Protein AF-A0A2G2WBK6-F1 (afdb_monomer_lite)

InterPro domains:
  IPR000823 Plant peroxidase [PR00461] (23-43)
  IPR000823 Plant peroxidase [PR00461] (63-76)
  IPR000823 Plant peroxidase [PR00461] (82-92)
  IPR000823 Plant peroxidase [PR00461] (145-157)
  IPR000823 Plant peroxidase [PTHR31388] (34-154)
  IPR002016 Haem peroxidase [PF00141] (34-153)
  IPR002016 Haem peroxidase [PS50873] (34-156)
  IPR010255 Haem peroxidase superfamily [SSF48113] (34-155)

Foldseek 3Di:
DVCVVVVPDDDDDDDDDDDDDDPDPPVPPQDDAQVPLQCQQLDDCPPVADHLCPAPQNPVPDDDSVVLVVVVVVCCVVPNPDAASSQSVQVVVVVVDPPDPDDDDGDHHHDPHGHSSNSNQQDDDPPDDPVSVQVSCVVVVHHPVNVVVVVVVVDPDPPPPPDD

Secondary structure (DSSP, 8-state):
--STT-TT--------------------TT-----SSS-GGG--GGGS---GGGSTTTTTT---HHHHHHHHHHHHHHSTTTS-HHHHHHHHHHHT-TT--SPPP------S---HHHHHHHSPPTT--HHHHHHHHHHTT--HHHHHHHHGGGTT--------

pLDDT: mean 70.57, std 20.25, range [24.47, 93.12]

Organism: Capsicum baccatum (NCBI:txid33114)

Structure (mmCIF, N/CA/C/O backbone):
data_AF-A0A2G2WBK6-F1
#
_entry.id   AF-A0A2G2WBK6-F1
#
loop_
_atom_site.group_PDB
_atom_site.id
_atom_site.type_symbol
_atom_site.label_atom_id
_atom_site.label_alt_id
_atom_site.label_comp_id
_atom_site.label_asym_id
_atom_site.label_entity_id
_atom_site.label_seq_id
_atom_site.pdbx_PDB_ins_code
_atom_site.Cartn_x
_atom_site.Cartn_y
_atom_site.Cartn_z
_atom_site.occupancy
_atom_site.B_iso_or_equiv
_atom_site.auth_seq_id
_atom_site.auth_comp_id
_atom_site.auth_asym_id
_atom_site.auth_atom_id
_atom_site.pdbx_PDB_model_num
ATOM 1 N N . MET A 1 1 ? -1.711 6.572 18.829 1.00 38.78 1 MET A N 1
ATOM 2 C CA . MET A 1 1 ? -3.133 6.296 18.529 1.00 38.78 1 MET A CA 1
ATOM 3 C C . MET A 1 1 ? -3.371 5.060 17.661 1.00 38.78 1 MET A C 1
ATOM 5 O O . MET A 1 1 ? -4.365 4.392 17.912 1.00 38.78 1 MET A O 1
ATOM 9 N N . PHE A 1 2 ? -2.493 4.686 16.712 1.00 42.41 2 PHE A N 1
ATOM 10 C CA . PHE A 1 2 ? -2.579 3.357 16.069 1.00 42.41 2 PHE A CA 1
ATOM 11 C C . PHE A 1 2 ? -2.263 2.205 17.032 1.00 42.41 2 PHE A C 1
ATOM 13 O O . PHE A 1 2 ? -2.893 1.155 16.953 1.00 42.41 2 PHE A O 1
ATOM 20 N N . ASN A 1 3 ? -1.337 2.417 17.974 1.00 43.31 3 ASN A N 1
ATOM 21 C CA . ASN A 1 3 ? -0.977 1.415 18.978 1.00 43.31 3 ASN A CA 1
ATOM 22 C C . ASN A 1 3 ? -1.842 1.420 20.254 1.00 43.31 3 ASN A C 1
ATOM 24 O O . ASN A 1 3 ? -1.938 0.378 20.886 1.00 43.31 3 ASN A O 1
ATOM 28 N N . ASP A 1 4 ? -2.564 2.502 20.576 1.00 40.69 4 ASP A N 1
ATOM 29 C CA . ASP A 1 4 ? -3.367 2.595 21.821 1.00 40.69 4 ASP A CA 1
ATOM 30 C C . ASP A 1 4 ? -4.597 1.658 21.844 1.00 40.69 4 ASP A C 1
ATOM 32 O O . ASP A 1 4 ? -5.319 1.594 22.834 1.00 40.69 4 ASP A O 1
ATOM 36 N N . LYS A 1 5 ? -4.885 0.949 20.743 1.00 45.69 5 LYS A N 1
ATOM 37 C CA . LYS A 1 5 ? 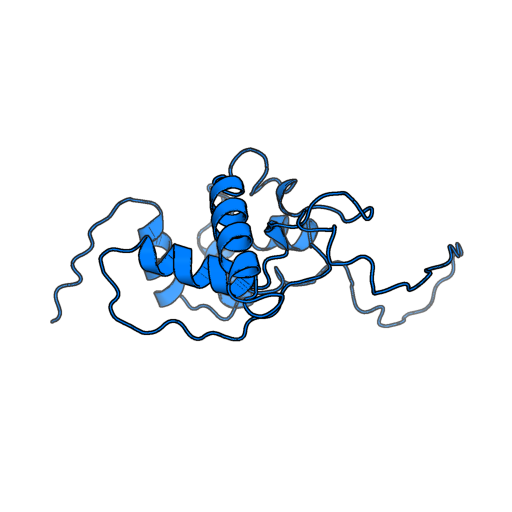-5.935 -0.087 20.675 1.00 45.69 5 LYS A CA 1
ATOM 38 C C . LYS A 1 5 ? -5.382 -1.507 20.486 1.00 45.69 5 LYS A C 1
ATOM 40 O O . LYS A 1 5 ? -6.162 -2.427 20.257 1.00 45.69 5 LYS A O 1
ATOM 45 N N . LEU A 1 6 ? -4.060 -1.690 20.549 1.00 44.34 6 LEU A N 1
ATOM 46 C CA . LEU A 1 6 ? -3.384 -2.991 20.427 1.00 44.34 6 LEU A CA 1
ATOM 47 C C . LEU A 1 6 ? -2.887 -3.538 21.781 1.00 44.34 6 LEU A 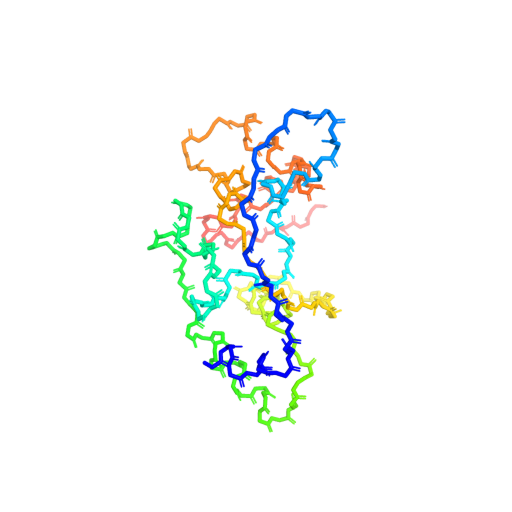C 1
ATOM 49 O O . LEU A 1 6 ? -2.337 -4.637 21.817 1.00 44.34 6 LEU A O 1
ATOM 53 N N . ASP A 1 7 ? -3.144 -2.821 22.880 1.00 39.75 7 ASP A N 1
ATOM 54 C CA . ASP A 1 7 ? -2.727 -3.173 24.248 1.00 39.75 7 ASP A CA 1
ATOM 55 C C . ASP A 1 7 ? -3.451 -4.399 24.851 1.00 39.75 7 ASP A C 1
ATOM 57 O O . ASP A 1 7 ? -3.079 -4.862 25.927 1.00 39.75 7 ASP A O 1
ATOM 61 N N . ASP A 1 8 ? -4.431 -4.987 24.157 1.00 38.59 8 ASP A N 1
ATOM 62 C CA . ASP A 1 8 ? -5.180 -6.154 24.655 1.00 38.59 8 ASP A CA 1
ATOM 63 C C . ASP A 1 8 ? -4.569 -7.523 24.279 1.00 38.59 8 ASP A C 1
ATOM 65 O O . ASP A 1 8 ? -5.120 -8.562 24.647 1.00 38.59 8 ASP A O 1
ATOM 69 N N . VAL A 1 9 ? -3.425 -7.581 23.582 1.00 39.16 9 VAL A N 1
ATOM 70 C CA . VAL A 1 9 ? -2.760 -8.861 23.249 1.00 39.16 9 VAL A CA 1
ATOM 71 C C . VAL A 1 9 ? -1.374 -8.936 23.882 1.00 39.16 9 VAL A C 1
ATOM 73 O O . VAL A 1 9 ? -0.340 -8.726 23.252 1.00 39.16 9 VAL A O 1
ATOM 76 N N . ASN A 1 10 ? -1.376 -9.265 25.170 1.00 34.91 10 ASN A N 1
ATOM 77 C CA . ASN A 1 10 ? -0.199 -9.652 25.932 1.00 34.91 10 ASN A CA 1
ATOM 78 C C . ASN A 1 10 ? 0.341 -11.000 25.409 1.00 34.91 10 ASN A C 1
ATOM 80 O O . ASN A 1 10 ? -0.330 -12.023 25.542 1.00 34.91 10 ASN A O 1
ATOM 84 N N . MET A 1 11 ? 1.545 -11.025 24.834 1.00 35.88 11 MET A N 1
ATOM 85 C CA . MET A 1 11 ? 2.315 -12.262 24.680 1.00 35.88 11 MET A CA 1
ATOM 86 C C . MET A 1 11 ? 3.804 -11.943 24.825 1.00 35.88 11 MET A C 1
ATOM 88 O O . MET A 1 11 ? 4.447 -11.395 23.933 1.00 35.88 11 MET A O 1
ATOM 92 N N . SER A 1 12 ? 4.321 -12.274 26.001 1.00 30.64 12 SER A N 1
ATOM 93 C CA . SER A 1 12 ? 5.734 -12.297 26.367 1.00 30.64 12 SER A CA 1
ATOM 94 C C . SER A 1 12 ? 6.566 -13.096 25.363 1.00 30.64 12 SER A C 1
ATOM 96 O O . SER A 1 12 ? 6.235 -14.249 25.085 1.00 30.64 12 SER A O 1
ATOM 98 N N . ILE A 1 13 ? 7.670 -12.525 24.883 1.00 33.88 13 ILE A N 1
ATOM 99 C CA . ILE A 1 13 ? 8.727 -13.274 24.196 1.00 33.88 13 ILE A CA 1
ATOM 100 C C . ILE A 1 13 ? 10.012 -13.064 24.991 1.00 33.88 13 ILE A C 1
ATOM 102 O O . ILE A 1 13 ? 10.464 -11.935 25.164 1.00 33.88 13 ILE A O 1
ATOM 106 N N . ALA A 1 14 ? 10.509 -14.173 25.533 1.00 30.08 14 ALA A N 1
ATOM 107 C CA . ALA A 1 14 ? 11.767 -14.288 26.247 1.00 30.08 14 ALA A CA 1
ATOM 108 C C . ALA A 1 14 ? 12.952 -14.248 25.270 1.00 30.08 14 ALA A C 1
ATOM 110 O O . ALA A 1 14 ? 12.851 -14.737 24.142 1.00 30.08 14 ALA A O 1
ATOM 111 N N . ASP A 1 15 ? 14.052 -13.669 25.741 1.00 36.91 15 ASP A N 1
ATOM 112 C CA . ASP A 1 15 ? 15.376 -13.733 25.134 1.00 36.91 15 ASP A CA 1
ATOM 113 C C . ASP A 1 15 ? 15.958 -15.141 25.320 1.00 36.91 15 ASP A C 1
ATOM 115 O O . ASP A 1 15 ? 15.987 -15.620 26.448 1.00 36.91 15 ASP A O 1
ATOM 119 N N . ASP A 1 16 ? 16.461 -15.767 24.253 1.00 37.12 16 ASP A N 1
ATOM 120 C CA . ASP A 1 16 ? 17.409 -16.884 24.351 1.00 37.12 16 ASP A CA 1
ATOM 121 C C . ASP A 1 16 ? 18.422 -16.802 23.190 1.00 37.12 16 ASP A C 1
ATOM 123 O O . ASP A 1 16 ? 18.099 -17.022 22.017 1.00 37.12 16 ASP A O 1
ATOM 127 N N . ASP A 1 17 ? 19.658 -16.450 23.554 1.00 38.91 17 ASP A N 1
ATOM 128 C CA . ASP A 1 17 ? 20.896 -16.709 22.813 1.00 38.91 17 ASP A CA 1
ATOM 129 C C . ASP A 1 17 ? 21.172 -18.226 22.797 1.00 38.91 17 ASP A C 1
ATOM 131 O O . ASP A 1 17 ? 21.172 -18.834 23.860 1.00 38.91 17 ASP A O 1
ATOM 135 N N . GLU A 1 18 ? 21.492 -18.830 21.644 1.00 40.00 18 GLU A N 1
ATOM 136 C CA . GLU A 1 18 ? 22.688 -19.686 21.496 1.00 40.00 18 GLU A CA 1
ATOM 137 C C . GLU A 1 18 ? 22.900 -20.224 20.066 1.00 40.00 18 GLU A C 1
ATOM 139 O O . GLU A 1 18 ? 21.992 -20.431 19.260 1.00 40.00 18 GLU A O 1
ATOM 144 N N . SER A 1 19 ? 24.184 -20.422 19.782 1.00 39.16 19 SER A N 1
ATOM 145 C CA . SER A 1 19 ? 24.846 -20.917 18.575 1.00 39.16 19 SER A CA 1
ATOM 146 C C . SER A 1 19 ? 24.700 -22.428 18.333 1.00 39.16 19 SER A C 1
ATOM 148 O O . SER A 1 19 ? 24.650 -23.190 19.292 1.00 39.16 19 SER A O 1
ATOM 150 N N . GLY A 1 20 ? 24.809 -22.882 17.076 1.00 29.55 20 GLY A N 1
ATOM 151 C CA . GLY A 1 20 ? 25.035 -24.299 16.739 1.00 29.55 20 GLY A CA 1
ATOM 152 C C . GLY A 1 20 ? 24.420 -24.734 15.404 1.00 29.55 20 GLY A C 1
ATOM 153 O O . GLY A 1 20 ? 23.252 -24.463 15.140 1.00 29.55 20 GLY A O 1
ATOM 154 N N . ASP A 1 21 ? 25.230 -25.382 14.564 1.00 41.97 21 ASP A N 1
ATOM 155 C CA . ASP A 1 21 ? 24.890 -25.908 13.236 1.00 41.97 21 ASP A CA 1
ATOM 156 C C . ASP A 1 21 ? 23.781 -26.972 13.267 1.00 41.97 21 ASP A C 1
ATOM 158 O O . ASP A 1 21 ? 23.938 -28.006 13.906 1.00 41.97 21 ASP A O 1
ATOM 162 N N . GLU A 1 22 ? 22.717 -26.776 12.485 1.00 30.16 22 GLU A N 1
ATOM 163 C CA . GLU A 1 22 ? 21.851 -27.843 11.971 1.00 30.16 22 GLU A CA 1
ATOM 164 C C . GLU A 1 22 ? 21.058 -27.313 10.766 1.00 30.16 22 GLU A C 1
ATOM 166 O O . GLU A 1 22 ? 20.502 -26.211 10.801 1.00 30.16 22 GLU A O 1
ATOM 171 N N . VAL A 1 23 ? 21.000 -28.099 9.685 1.00 44.69 23 VAL A N 1
ATOM 172 C CA . VAL A 1 23 ? 20.145 -27.836 8.518 1.00 44.69 23 VAL A CA 1
ATOM 173 C C . VAL A 1 23 ? 18.693 -27.990 8.956 1.00 44.69 23 VAL A C 1
ATOM 175 O O . VAL A 1 23 ? 18.095 -29.053 8.840 1.00 44.69 23 VAL A O 1
ATOM 178 N N . ASN A 1 24 ? 18.130 -26.909 9.475 1.00 24.47 24 ASN A N 1
ATOM 179 C CA . ASN A 1 24 ? 16.713 -26.777 9.738 1.00 24.47 24 ASN A CA 1
ATOM 180 C C . ASN A 1 24 ? 16.168 -25.727 8.784 1.00 24.47 24 ASN A C 1
ATOM 182 O O . ASN A 1 24 ? 16.754 -24.655 8.624 1.00 24.47 24 ASN A O 1
ATOM 186 N N . VAL A 1 25 ? 15.041 -26.050 8.154 1.00 37.94 25 VAL A N 1
ATOM 187 C CA . VAL A 1 25 ? 14.178 -25.103 7.449 1.00 37.94 25 VAL A CA 1
ATOM 188 C C . VAL A 1 25 ? 13.699 -24.086 8.489 1.00 37.94 25 VAL A C 1
ATOM 190 O O . VAL A 1 25 ? 12.595 -24.170 9.013 1.00 37.94 25 VAL A O 1
ATOM 193 N N . LYS A 1 26 ? 14.572 -23.147 8.863 1.00 28.48 26 LYS A N 1
ATOM 194 C CA . LYS A 1 26 ? 14.175 -21.905 9.499 1.00 28.48 26 LYS A CA 1
ATOM 195 C C . LYS A 1 26 ? 13.453 -21.177 8.390 1.00 28.48 26 LYS A C 1
ATOM 197 O O . LYS A 1 26 ? 14.088 -20.686 7.463 1.00 28.48 26 LYS A O 1
ATOM 202 N N . GLU A 1 27 ? 12.130 -21.236 8.448 1.00 42.38 27 GLU A N 1
ATOM 203 C CA . GLU A 1 27 ? 11.245 -20.346 7.721 1.00 42.38 27 GLU A CA 1
ATOM 204 C C . GLU A 1 27 ? 11.886 -18.962 7.753 1.00 42.38 27 GLU A C 1
ATOM 206 O O . GLU A 1 27 ? 12.074 -18.367 8.821 1.00 42.38 27 GLU A O 1
ATOM 211 N N . ASP A 1 28 ? 12.407 -18.567 6.594 1.00 34.88 28 ASP A N 1
ATOM 212 C CA . ASP A 1 28 ? 13.251 -17.402 6.447 1.00 34.88 28 ASP A CA 1
ATOM 213 C C . ASP A 1 28 ? 12.377 -16.177 6.696 1.00 34.88 28 ASP A C 1
ATOM 215 O O . ASP A 1 28 ? 11.758 -15.613 5.793 1.00 34.88 28 ASP A O 1
ATOM 219 N N . AR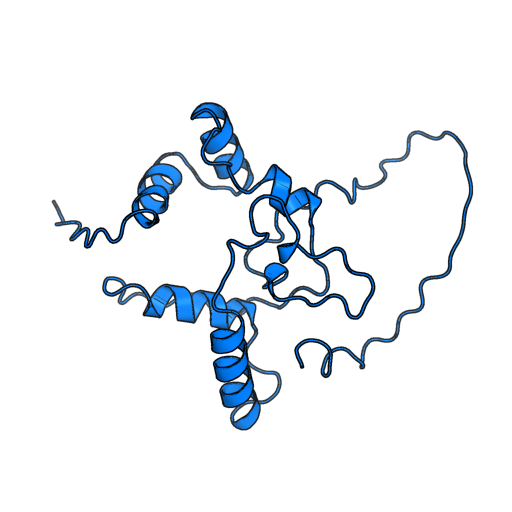G A 1 29 ? 12.316 -15.774 7.969 1.00 46.88 29 ARG A N 1
ATOM 220 C CA . ARG A 1 29 ? 11.614 -14.584 8.456 1.00 46.88 29 ARG A CA 1
ATOM 221 C C . ARG A 1 29 ? 12.159 -13.285 7.840 1.00 46.88 29 ARG A C 1
ATOM 223 O O . ARG A 1 29 ? 11.684 -12.214 8.202 1.00 46.88 29 ARG A O 1
ATOM 230 N N . THR A 1 30 ? 13.124 -13.348 6.914 1.00 42.50 30 THR A N 1
ATOM 231 C CA . THR A 1 30 ? 13.656 -12.192 6.179 1.00 42.50 30 THR A CA 1
ATOM 232 C C . THR A 1 30 ? 13.103 -12.030 4.758 1.00 42.50 30 THR A C 1
ATOM 234 O O . THR A 1 30 ? 13.350 -10.996 4.132 1.00 42.50 30 THR A O 1
ATOM 237 N N . LEU A 1 31 ? 12.280 -12.970 4.277 1.00 42.03 31 LEU A N 1
ATOM 238 C CA . LEU A 1 31 ? 11.592 -12.895 2.983 1.00 42.03 31 LEU A CA 1
ATOM 239 C C . LEU A 1 31 ? 10.071 -12.963 3.142 1.00 42.03 31 LEU A C 1
ATOM 241 O O . LEU A 1 31 ? 9.392 -13.714 2.444 1.00 42.03 31 LEU A O 1
ATOM 245 N N . THR A 1 32 ? 9.500 -12.139 4.019 1.00 42.91 32 THR A N 1
ATOM 246 C CA . THR A 1 32 ? 8.090 -11.799 3.832 1.00 42.91 32 THR A CA 1
ATOM 247 C C . THR A 1 32 ? 7.999 -10.900 2.593 1.00 42.91 32 THR A C 1
ATOM 249 O O . THR A 1 32 ? 8.700 -9.880 2.510 1.00 42.91 32 THR A O 1
ATOM 252 N N . PRO A 1 33 ? 7.180 -11.247 1.580 1.00 48.31 33 PRO A N 1
ATOM 253 C CA . PRO A 1 33 ? 6.682 -10.249 0.639 1.00 48.31 33 PRO A CA 1
ATOM 254 C C . PRO A 1 33 ? 6.219 -9.028 1.447 1.00 48.31 33 PRO A C 1
ATOM 256 O O . PRO A 1 33 ? 5.792 -9.202 2.591 1.00 48.31 33 PRO A O 1
ATOM 259 N N . VAL A 1 34 ? 6.283 -7.806 0.895 1.00 54.72 34 VAL A N 1
ATOM 260 C CA . VAL A 1 34 ? 5.460 -6.713 1.465 1.00 54.72 34 VAL A CA 1
ATOM 261 C C . VAL A 1 34 ? 4.085 -7.328 1.689 1.00 54.72 34 VAL A C 1
ATOM 263 O O . VAL A 1 34 ? 3.589 -7.969 0.762 1.00 54.72 34 VAL A O 1
ATOM 266 N N . ALA A 1 35 ? 3.583 -7.292 2.923 1.00 61.69 35 ALA A N 1
ATOM 267 C CA . ALA A 1 35 ? 2.576 -8.222 3.433 1.00 61.69 35 ALA A CA 1
ATOM 268 C C . ALA A 1 35 ? 1.160 -7.934 2.882 1.00 61.69 35 ALA A C 1
ATOM 270 O O . ALA A 1 35 ? 0.156 -7.933 3.580 1.00 61.69 35 ALA A O 1
ATOM 271 N N . GLY A 1 36 ? 1.060 -7.729 1.570 1.00 75.69 36 GLY A N 1
ATOM 272 C CA . GLY A 1 36 ? -0.142 -7.343 0.863 1.00 75.69 36 GLY A CA 1
ATOM 273 C C . GLY A 1 36 ? -0.608 -5.939 1.236 1.00 75.69 36 GLY A C 1
ATOM 274 O O . GLY A 1 36 ? 0.157 -5.072 1.649 1.00 75.69 36 GLY A O 1
ATOM 275 N N . CYS A 1 37 ? -1.903 -5.710 1.039 1.00 82.94 37 CYS A N 1
ATOM 276 C CA . CYS A 1 37 ? -2.588 -4.506 1.488 1.00 82.94 37 CYS A CA 1
ATOM 277 C C . CYS A 1 37 ? -3.087 -4.726 2.924 1.00 82.94 37 CYS A C 1
ATOM 279 O O . CYS A 1 37 ? -4.273 -4.978 3.124 1.00 82.94 37 CYS A O 1
ATOM 281 N N . ASP A 1 38 ? -2.185 -4.678 3.899 1.00 84.50 38 ASP A N 1
ATOM 282 C CA . ASP A 1 38 ? -2.457 -4.976 5.315 1.00 84.50 38 ASP A CA 1
ATOM 283 C C . ASP A 1 38 ? -2.147 -3.794 6.253 1.00 84.50 38 ASP A C 1
ATOM 285 O O . ASP A 1 38 ? -2.160 -3.934 7.471 1.00 84.50 38 ASP A O 1
ATOM 289 N N . ALA A 1 39 ? -1.877 -2.610 5.696 1.00 84.88 39 ALA A N 1
ATOM 290 C CA . ALA A 1 39 ? -1.553 -1.390 6.439 1.00 84.88 39 ALA A CA 1
ATOM 291 C C . ALA A 1 39 ? -0.297 -1.469 7.337 1.00 84.88 39 ALA A C 1
ATOM 293 O O . ALA A 1 39 ? -0.109 -0.584 8.174 1.00 84.88 39 ALA A O 1
ATOM 294 N N . SER A 1 40 ? 0.609 -2.435 7.126 1.00 84.38 40 SER A N 1
ATOM 295 C CA . SER A 1 40 ? 1.892 -2.525 7.848 1.00 84.38 40 SER A CA 1
ATOM 296 C C . SER A 1 40 ? 2.736 -1.241 7.756 1.00 84.38 40 SER A C 1
ATOM 298 O O . SER A 1 40 ? 3.448 -0.883 8.697 1.00 84.38 40 SER A O 1
ATOM 300 N N . LEU A 1 41 ? 2.602 -0.494 6.654 1.00 85.00 41 LEU A N 1
ATOM 301 C CA . LEU A 1 41 ? 3.259 0.797 6.426 1.00 85.00 41 LEU A CA 1
ATOM 302 C C . LEU A 1 41 ? 2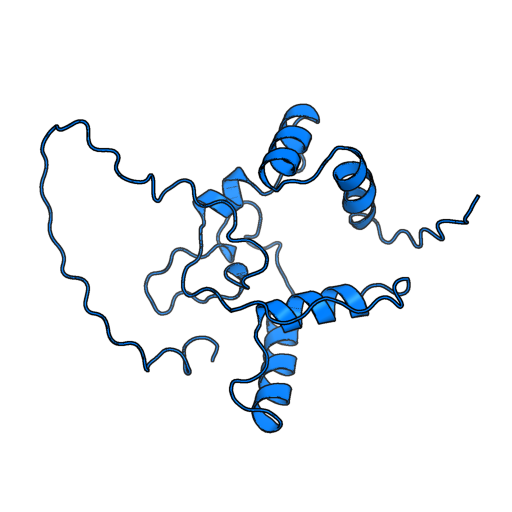.839 1.894 7.424 1.00 85.00 41 LEU A C 1
ATOM 304 O O . LEU A 1 41 ? 3.605 2.832 7.645 1.00 85.00 41 LEU A O 1
ATOM 308 N N . LEU A 1 42 ? 1.637 1.798 8.004 1.00 84.12 42 LEU A N 1
ATOM 309 C CA . LEU A 1 42 ? 1.093 2.788 8.943 1.00 84.12 42 LEU A CA 1
ATOM 310 C C . LEU A 1 42 ? 1.545 2.557 10.393 1.00 84.12 42 LEU A C 1
ATOM 312 O O . LEU A 1 42 ? 1.219 3.359 11.266 1.00 84.12 42 LEU A O 1
ATOM 316 N N . LEU A 1 43 ? 2.264 1.464 10.668 1.00 83.44 43 LEU A N 1
ATOM 317 C CA . LEU A 1 43 ? 2.716 1.145 12.019 1.00 83.44 43 LEU A CA 1
ATOM 318 C C . LEU A 1 43 ? 3.760 2.157 12.520 1.00 83.44 43 LEU A C 1
ATOM 320 O O . LEU A 1 43 ? 4.600 2.647 11.761 1.00 83.44 43 LEU A O 1
ATOM 324 N N . ASP A 1 44 ? 3.711 2.445 13.823 1.00 76.12 44 ASP A N 1
ATOM 325 C CA . ASP A 1 44 ? 4.684 3.283 14.529 1.00 76.12 44 ASP A CA 1
ATOM 326 C C . ASP A 1 44 ? 5.632 2.442 15.414 1.00 76.12 44 ASP A C 1
ATOM 328 O O . ASP A 1 44 ? 5.395 1.260 15.676 1.00 76.12 44 ASP A O 1
ATOM 332 N N . ASN A 1 45 ? 6.748 3.043 15.842 1.00 65.44 45 ASN A N 1
ATOM 333 C CA . ASN A 1 45 ? 7.864 2.354 16.507 1.00 65.44 45 ASN A CA 1
ATOM 334 C C . ASN A 1 45 ? 7.576 1.932 17.969 1.00 65.44 45 ASN A C 1
ATOM 336 O O . ASN A 1 45 ? 8.513 1.646 18.713 1.00 65.44 45 ASN A O 1
ATOM 340 N N . SER A 1 46 ? 6.326 1.912 18.445 1.00 59.88 46 SER A N 1
ATOM 341 C CA . SER A 1 46 ? 6.060 1.707 19.881 1.00 59.88 46 SER A CA 1
ATOM 342 C C . SER A 1 46 ? 6.432 0.317 20.421 1.00 59.88 46 SER A C 1
ATOM 344 O O . SER A 1 46 ? 6.565 0.158 21.631 1.00 59.88 46 SER A O 1
ATOM 346 N N . ARG A 1 47 ? 6.621 -0.686 19.552 1.00 60.56 47 ARG A N 1
ATOM 347 C CA . ARG A 1 47 ? 6.830 -2.097 19.938 1.00 60.56 47 ARG A CA 1
ATOM 348 C C . ARG A 1 47 ? 8.166 -2.696 19.486 1.00 60.56 47 ARG A C 1
ATOM 350 O O . ARG A 1 47 ? 8.280 -3.908 19.349 1.00 60.56 47 ARG A O 1
ATOM 357 N N . GLY A 1 48 ? 9.170 -1.860 19.203 1.00 62.00 48 GLY A N 1
ATOM 358 C CA . GLY A 1 48 ? 10.462 -2.330 18.673 1.00 62.00 48 GLY A CA 1
ATOM 359 C C . GLY A 1 48 ? 10.362 -2.928 17.262 1.00 62.00 48 GLY A C 1
ATOM 360 O O . GLY A 1 48 ? 11.244 -3.668 16.829 1.00 62.00 48 GLY A O 1
ATOM 361 N N . ILE A 1 49 ? 9.275 -2.622 16.547 1.00 68.94 49 ILE A N 1
ATOM 362 C CA . ILE A 1 49 ? 9.025 -3.083 15.182 1.00 68.94 49 ILE A CA 1
ATOM 363 C C . ILE A 1 49 ? 9.866 -2.241 14.224 1.00 68.94 49 ILE A C 1
ATOM 365 O O . ILE A 1 49 ? 9.809 -1.011 14.236 1.00 68.94 49 ILE A O 1
ATOM 369 N N . VAL A 1 50 ? 10.610 -2.906 13.341 1.00 73.81 50 VAL A N 1
ATOM 370 C CA . VAL A 1 50 ? 11.360 -2.221 12.286 1.00 73.81 50 VAL A CA 1
ATOM 371 C C . VAL A 1 50 ? 10.384 -1.699 11.225 1.00 73.81 50 VAL A C 1
ATOM 373 O O . VAL A 1 50 ? 9.763 -2.473 10.499 1.00 73.81 50 VAL A O 1
ATOM 376 N N . LEU A 1 51 ? 10.252 -0.375 11.133 1.00 78.81 51 LEU A N 1
ATOM 377 C CA . LEU A 1 51 ? 9.228 0.280 10.317 1.00 78.81 51 LEU A CA 1
ATOM 378 C C . LEU A 1 51 ? 9.518 0.249 8.815 1.00 78.81 51 LEU A C 1
ATOM 380 O O . LEU A 1 51 ? 10.607 0.605 8.368 1.00 78.81 51 LEU A O 1
ATOM 384 N N . GLU A 1 52 ? 8.489 -0.018 8.011 1.00 77.75 52 GLU A N 1
ATOM 385 C CA . GLU A 1 52 ? 8.559 0.095 6.546 1.00 77.75 52 GLU A CA 1
ATOM 386 C C . GLU A 1 52 ? 8.718 1.538 6.056 1.00 77.75 52 GLU A C 1
ATOM 388 O O . GLU A 1 52 ? 9.320 1.771 5.003 1.00 77.75 52 GLU A O 1
ATOM 393 N N . ASN A 1 53 ? 8.241 2.521 6.826 1.00 73.06 53 ASN A N 1
ATOM 394 C CA . ASN A 1 53 ? 8.447 3.945 6.547 1.00 73.06 53 ASN A CA 1
ATOM 395 C C . ASN A 1 53 ? 9.941 4.338 6.604 1.00 73.06 53 ASN A C 1
ATOM 397 O O . ASN A 1 53 ? 10.369 5.284 5.954 1.00 73.06 53 ASN A O 1
ATOM 401 N N . GLY A 1 54 ? 10.767 3.569 7.321 1.00 75.81 54 GLY A N 1
ATOM 402 C CA . GLY A 1 54 ? 12.220 3.754 7.355 1.00 75.81 54 GLY A CA 1
ATOM 403 C C . GLY A 1 54 ? 12.972 3.139 6.168 1.00 75.81 54 GLY A C 1
ATOM 404 O O . GLY A 1 54 ? 14.193 3.245 6.106 1.00 75.81 54 GLY A O 1
ATOM 405 N N . SER A 1 55 ? 12.285 2.467 5.238 1.00 79.19 55 SER A N 1
ATOM 406 C CA . SER A 1 55 ? 12.928 1.858 4.063 1.00 79.19 55 SER A CA 1
ATOM 407 C C . SER A 1 55 ? 13.477 2.905 3.101 1.00 79.19 55 SER A C 1
ATOM 409 O O . SER A 1 55 ? 12.935 4.000 2.996 1.00 79.19 55 SER A O 1
ATOM 411 N N . ASN A 1 56 ? 14.499 2.552 2.319 1.00 78.75 56 ASN A N 1
ATOM 412 C CA . ASN A 1 56 ? 15.083 3.449 1.314 1.00 78.75 56 ASN A CA 1
ATOM 413 C C . ASN A 1 56 ? 14.041 3.946 0.299 1.00 78.75 56 ASN A C 1
ATOM 415 O O . ASN A 1 56 ? 14.193 5.018 -0.278 1.00 78.75 56 ASN A O 1
ATOM 419 N N . ALA A 1 57 ? 12.996 3.148 0.081 1.00 73.88 57 ALA A N 1
ATOM 420 C CA . ALA A 1 57 ? 11.897 3.460 -0.815 1.00 73.88 57 ALA A CA 1
ATOM 421 C C . ALA A 1 57 ? 10.870 4.439 -0.219 1.00 73.88 57 ALA A C 1
ATOM 423 O O . ALA A 1 57 ? 10.272 5.206 -0.969 1.00 73.88 57 ALA A O 1
ATOM 424 N N . ASN A 1 58 ? 10.663 4.432 1.102 1.00 78.25 58 ASN A N 1
ATOM 425 C CA . ASN A 1 58 ? 9.607 5.218 1.753 1.00 78.25 58 ASN A CA 1
ATOM 426 C C . ASN A 1 58 ? 10.143 6.397 2.572 1.00 78.25 58 ASN A C 1
ATOM 428 O O . ASN A 1 58 ? 9.437 7.397 2.724 1.00 78.25 58 ASN A O 1
ATOM 432 N N . MET A 1 59 ? 11.382 6.313 3.061 1.00 78.25 59 MET A N 1
ATOM 433 C CA . MET A 1 59 ? 11.983 7.290 3.962 1.00 78.25 59 MET A CA 1
ATOM 434 C C . MET A 1 59 ? 11.977 8.682 3.320 1.00 78.25 59 MET A C 1
ATOM 436 O O . MET A 1 59 ? 12.613 8.918 2.295 1.00 78.25 59 MET A O 1
ATOM 440 N N . ASN A 1 60 ? 11.244 9.612 3.940 1.00 71.94 60 ASN A N 1
ATOM 441 C CA . ASN A 1 60 ? 10.999 10.989 3.474 1.00 71.94 60 ASN A CA 1
ATOM 442 C C . ASN A 1 60 ? 10.179 11.132 2.171 1.00 71.94 60 ASN A C 1
ATOM 444 O O . ASN A 1 60 ? 9.968 12.258 1.703 1.00 71.94 60 ASN A O 1
ATOM 448 N N . LEU A 1 61 ? 9.698 10.027 1.594 1.00 76.81 61 LEU A N 1
ATOM 449 C CA . LEU A 1 61 ? 8.904 9.996 0.361 1.00 76.81 61 LEU A CA 1
ATOM 450 C C . LEU A 1 61 ? 7.419 9.732 0.631 1.00 76.81 61 LEU A C 1
ATOM 452 O O . LEU A 1 61 ? 6.570 10.402 0.040 1.00 76.81 61 LEU A O 1
ATOM 456 N N . ALA A 1 62 ? 7.097 8.810 1.541 1.00 77.94 62 ALA A N 1
ATOM 457 C CA . ALA A 1 62 ? 5.720 8.509 1.917 1.00 77.94 62 ALA A CA 1
ATOM 458 C C . ALA A 1 62 ? 5.106 9.659 2.742 1.00 77.94 62 ALA A C 1
ATOM 460 O O . ALA A 1 62 ? 5.736 10.201 3.653 1.00 77.94 62 ALA A O 1
ATOM 461 N N . ARG A 1 63 ? 3.879 10.074 2.398 1.00 82.31 63 ARG A N 1
ATOM 462 C CA . ARG A 1 63 ? 3.167 11.224 2.990 1.00 82.31 63 ARG A CA 1
ATOM 463 C C . ARG A 1 63 ? 1.670 10.936 3.098 1.00 82.31 63 ARG A C 1
ATOM 465 O O . ARG A 1 63 ? 1.172 10.009 2.473 1.00 82.31 63 ARG A O 1
ATOM 472 N N . GLY A 1 64 ? 0.954 11.781 3.842 1.00 80.88 64 GLY A N 1
ATOM 473 C CA . GLY A 1 64 ? -0.508 11.715 3.961 1.00 80.88 64 GLY A CA 1
ATOM 474 C C . GLY A 1 64 ? -1.018 10.839 5.106 1.00 80.88 64 GLY A C 1
ATOM 475 O O . GLY A 1 64 ? -2.226 10.670 5.228 1.00 80.88 64 GLY A O 1
ATOM 476 N N . PHE A 1 65 ? -0.124 10.334 5.964 1.00 84.25 65 PHE A N 1
ATOM 477 C CA . PHE A 1 65 ? -0.480 9.539 7.144 1.00 84.25 65 PHE A CA 1
ATOM 478 C C . PHE A 1 65 ? -1.517 10.248 8.028 1.00 84.25 65 PHE A C 1
ATOM 480 O O . PHE A 1 65 ? -2.538 9.664 8.357 1.00 84.25 65 PHE A O 1
ATOM 487 N N . ASN A 1 66 ? -1.348 11.551 8.271 1.00 84.56 66 ASN A N 1
ATOM 488 C CA . ASN A 1 66 ? -2.270 12.351 9.082 1.00 84.56 66 ASN A CA 1
ATOM 489 C C . ASN A 1 66 ? -3.723 12.356 8.564 1.00 84.56 66 ASN A C 1
ATOM 491 O O . ASN A 1 66 ? -4.655 12.403 9.355 1.00 84.56 66 ASN A O 1
ATOM 495 N N . VAL A 1 67 ? -3.927 12.298 7.243 1.00 88.06 67 VAL A N 1
ATOM 496 C CA . VAL A 1 67 ? -5.278 12.265 6.659 1.00 88.06 67 VAL A CA 1
ATOM 497 C C . VAL A 1 67 ? -5.947 10.920 6.942 1.00 88.06 67 VAL A C 1
ATOM 499 O O . VAL A 1 67 ? -7.146 10.865 7.208 1.00 88.06 67 VAL A O 1
ATOM 502 N N . ILE A 1 68 ? -5.172 9.834 6.915 1.00 86.94 68 ILE A N 1
ATOM 503 C CA . ILE A 1 68 ? -5.660 8.495 7.254 1.00 86.94 68 ILE A CA 1
ATOM 504 C C . ILE A 1 68 ? -6.043 8.428 8.737 1.00 86.94 68 ILE A C 1
ATOM 506 O O . ILE A 1 68 ? -7.091 7.869 9.062 1.00 86.94 68 ILE A O 1
ATOM 510 N N . ASP A 1 69 ? -5.262 9.062 9.613 1.00 86.50 69 ASP A N 1
ATOM 511 C CA . ASP A 1 69 ? -5.537 9.142 11.054 1.00 86.50 69 ASP A CA 1
ATOM 512 C C . ASP A 1 69 ? -6.854 9.870 11.333 1.00 86.50 69 ASP A C 1
ATOM 514 O O . ASP A 1 69 ? -7.679 9.391 12.115 1.00 86.50 69 ASP A O 1
ATOM 518 N N . ASP A 1 70 ? -7.085 10.998 10.655 1.00 88.38 70 ASP A N 1
ATOM 519 C CA . ASP A 1 70 ? -8.317 11.779 10.779 1.00 88.38 70 ASP A CA 1
ATOM 520 C C . ASP A 1 70 ? -9.543 10.970 10.325 1.00 88.38 70 ASP A C 1
ATOM 522 O O . ASP A 1 70 ? -10.564 10.938 11.022 1.00 88.38 70 ASP A O 1
ATOM 526 N N . ILE A 1 71 ? -9.435 10.255 9.195 1.00 88.00 71 ILE A N 1
ATOM 527 C CA . ILE A 1 71 ? -10.500 9.374 8.686 1.00 88.00 71 ILE A CA 1
ATOM 528 C C . ILE A 1 71 ? -10.778 8.243 9.678 1.00 88.00 71 ILE A C 1
ATOM 530 O O . ILE A 1 71 ? -11.934 7.994 10.027 1.00 88.00 71 ILE A O 1
ATOM 534 N N . LYS A 1 72 ? -9.731 7.572 10.169 1.00 89.44 72 LYS A N 1
ATOM 535 C CA . LYS A 1 72 ? -9.860 6.488 11.147 1.00 89.44 72 LYS A CA 1
ATOM 536 C C . LYS A 1 72 ? -10.501 6.992 12.439 1.00 89.44 72 LYS A C 1
ATOM 538 O O . LYS A 1 72 ? -11.408 6.348 12.953 1.00 89.44 72 LYS A O 1
ATOM 543 N N . SER A 1 73 ? -10.093 8.157 12.933 1.00 89.50 73 SER A N 1
ATOM 544 C CA . SER A 1 73 ? -10.656 8.781 14.135 1.00 89.50 73 SER A CA 1
ATOM 545 C C . SER A 1 73 ? -12.139 9.124 13.975 1.00 89.50 73 SER A C 1
ATOM 547 O O . SER A 1 73 ? -12.928 8.891 14.890 1.00 89.50 73 SER A O 1
ATOM 549 N N . ALA A 1 74 ? -12.547 9.638 12.812 1.00 90.38 74 ALA A N 1
ATOM 550 C CA . ALA A 1 74 ? -13.953 9.888 12.511 1.00 90.38 74 ALA A CA 1
ATOM 551 C C . ALA A 1 74 ? -14.766 8.583 12.449 1.00 90.38 74 ALA A C 1
ATOM 553 O O . ALA A 1 74 ? -15.824 8.494 13.068 1.00 90.38 74 ALA A O 1
ATOM 554 N N . LEU A 1 75 ? -14.250 7.553 11.771 1.00 90.31 75 LEU A N 1
ATOM 555 C CA . LEU A 1 75 ? -14.924 6.257 11.654 1.00 90.31 75 LEU A CA 1
ATOM 556 C C . LEU A 1 75 ? -15.048 5.531 12.993 1.00 90.31 75 LEU A C 1
ATOM 558 O O . LEU A 1 75 ? -16.083 4.939 13.262 1.00 90.31 75 LEU A O 1
ATOM 562 N N . GLU A 1 76 ? -14.038 5.602 13.856 1.00 90.81 76 GLU A N 1
ATOM 563 C CA . GLU A 1 76 ? -14.074 4.959 15.174 1.00 90.81 76 GLU A CA 1
ATOM 564 C C . GLU A 1 76 ? -15.062 5.618 16.149 1.00 90.81 76 GLU A C 1
ATOM 566 O O . GLU A 1 76 ? -15.439 4.985 17.134 1.00 90.81 76 GLU A O 1
ATOM 571 N N . LYS A 1 77 ? -15.494 6.862 15.893 1.00 92.56 77 LYS A N 1
ATOM 572 C CA . LYS A 1 77 ? -16.564 7.518 16.666 1.00 92.56 77 LYS A CA 1
ATOM 573 C C . LYS A 1 77 ? -17.947 6.980 16.309 1.00 92.56 77 LYS A C 1
ATOM 575 O O . LYS A 1 77 ? -18.793 6.878 17.189 1.00 92.56 77 LYS A O 1
ATOM 580 N N . GLU A 1 78 ? -18.157 6.643 15.040 1.00 93.12 78 GLU A N 1
ATOM 581 C CA . GLU A 1 78 ? -19.437 6.143 14.527 1.00 93.12 78 GLU A CA 1
ATOM 582 C C . GLU A 1 78 ? -19.534 4.612 14.635 1.00 93.12 78 GLU A C 1
ATOM 584 O O . GLU A 1 78 ? -20.546 4.067 15.069 1.00 93.12 78 GLU A O 1
ATOM 589 N N . CYS A 1 79 ? -18.454 3.913 14.273 1.00 91.81 79 CYS A N 1
ATOM 590 C CA . CYS A 1 79 ? -18.373 2.457 14.169 1.00 91.81 79 CYS A CA 1
ATOM 591 C C . CYS A 1 79 ? -17.067 1.933 14.803 1.00 91.81 79 CYS A C 1
ATOM 593 O O . CYS A 1 79 ? -16.092 1.665 14.086 1.00 91.81 79 CYS A O 1
ATOM 595 N N . PRO A 1 80 ? -17.022 1.756 16.136 1.00 89.38 80 PRO A N 1
ATOM 596 C CA . PRO A 1 80 ? -15.827 1.285 16.832 1.00 89.38 80 PRO A CA 1
ATOM 597 C C . PRO A 1 80 ? -15.343 -0.074 16.308 1.00 89.38 80 PRO A C 1
ATOM 599 O O . PRO A 1 80 ? -16.147 -0.982 16.091 1.00 89.38 80 PRO A O 1
ATOM 602 N N . GLN A 1 81 ? -14.028 -0.218 16.110 1.00 85.38 81 GLN A N 1
ATOM 603 C CA . GLN A 1 81 ? -13.341 -1.477 15.767 1.00 85.38 81 GLN A CA 1
ATOM 604 C C . GLN A 1 81 ? -13.911 -2.233 14.550 1.00 85.38 81 GLN A C 1
ATOM 606 O O . GLN A 1 81 ? -13.743 -3.445 14.430 1.00 85.38 81 GLN A O 1
ATOM 611 N N . THR A 1 82 ? -14.586 -1.534 13.637 1.00 87.88 82 THR A N 1
ATOM 612 C CA . THR A 1 82 ? -15.283 -2.175 12.511 1.00 87.88 82 THR A CA 1
ATOM 613 C C . THR A 1 82 ? -14.491 -2.092 11.207 1.00 87.88 82 THR A C 1
ATOM 615 O O . THR A 1 82 ? -14.401 -3.073 10.474 1.00 87.88 82 THR A O 1
ATOM 618 N N . VAL A 1 83 ? -13.919 -0.924 10.900 1.00 88.62 83 VAL A N 1
ATOM 619 C CA . VAL A 1 83 ? -13.240 -0.669 9.619 1.00 88.62 83 VAL A CA 1
ATOM 620 C C . VAL A 1 83 ? -11.730 -0.765 9.805 1.00 88.62 83 VAL A C 1
ATOM 622 O O . VAL A 1 83 ? -11.172 -0.055 10.641 1.00 88.62 83 VAL A O 1
ATOM 625 N N . SER A 1 84 ? -11.055 -1.609 9.027 1.00 89.62 84 SER A N 1
ATOM 626 C CA . SER A 1 84 ? -9.593 -1.730 9.062 1.00 89.62 84 SER A CA 1
ATOM 627 C C . SER A 1 84 ? -8.902 -0.546 8.382 1.00 89.62 84 SER A C 1
ATOM 629 O O . SER A 1 84 ? -9.442 0.084 7.469 1.00 89.62 84 SER A O 1
ATOM 631 N N . CYS A 1 85 ? -7.682 -0.239 8.809 1.00 88.88 85 CYS A N 1
ATOM 632 C CA . CYS A 1 85 ? -6.837 0.771 8.174 1.00 88.88 85 CYS A CA 1
ATOM 633 C C . CYS A 1 85 ? -6.479 0.369 6.734 1.00 88.88 85 CYS A C 1
ATOM 635 O O . CYS A 1 85 ? -6.432 1.219 5.844 1.00 88.88 85 CYS A O 1
ATOM 637 N N . ALA A 1 86 ? -6.310 -0.929 6.483 1.00 88.25 86 ALA A N 1
ATOM 638 C CA . ALA A 1 86 ? -6.111 -1.482 5.149 1.00 88.25 86 ALA A CA 1
ATOM 639 C C . ALA A 1 86 ? -7.279 -1.172 4.192 1.00 88.25 86 ALA A C 1
ATOM 641 O O . ALA A 1 86 ? -7.056 -0.812 3.033 1.00 88.25 86 ALA A O 1
ATOM 642 N N . ASP A 1 87 ? -8.525 -1.263 4.666 1.00 87.19 87 ASP A N 1
ATOM 643 C CA . ASP A 1 87 ? -9.699 -0.904 3.867 1.00 87.19 87 ASP A CA 1
ATOM 644 C C . ASP A 1 87 ? -9.834 0.611 3.676 1.00 87.19 87 ASP A C 1
ATOM 646 O O . ASP A 1 87 ? -10.201 1.052 2.586 1.00 87.19 87 ASP A O 1
ATOM 650 N N . ILE A 1 88 ? -9.476 1.415 4.684 1.00 88.81 88 ILE A N 1
ATOM 651 C CA . ILE A 1 88 ? -9.435 2.881 4.559 1.00 88.81 88 ILE A CA 1
ATOM 652 C C . ILE A 1 88 ? -8.456 3.298 3.461 1.00 88.81 88 ILE A C 1
ATOM 654 O O . ILE A 1 88 ? -8.813 4.115 2.616 1.00 88.81 88 ILE A O 1
ATOM 658 N N . LEU A 1 89 ? -7.254 2.713 3.422 1.00 88.38 89 LEU A N 1
ATOM 659 C CA . LEU A 1 89 ? -6.272 2.995 2.371 1.00 88.38 89 LEU A CA 1
ATOM 660 C C . LEU A 1 89 ? -6.801 2.633 0.980 1.00 88.38 89 LEU A C 1
ATOM 662 O O . LEU A 1 89 ? -6.648 3.414 0.042 1.00 88.38 89 LEU A O 1
ATOM 666 N N . ALA A 1 90 ? -7.449 1.476 0.840 1.00 86.94 90 ALA A N 1
ATOM 667 C CA . ALA A 1 90 ? -8.001 1.044 -0.439 1.00 86.94 90 ALA A CA 1
ATOM 668 C C . ALA A 1 90 ? -9.145 1.953 -0.922 1.00 86.94 90 ALA A C 1
ATOM 670 O O . ALA A 1 90 ? -9.223 2.276 -2.109 1.00 86.94 90 ALA A O 1
ATOM 671 N N . LEU A 1 91 ? -10.015 2.393 -0.009 1.00 87.56 91 LEU A N 1
ATOM 672 C CA . LEU A 1 91 ? -11.090 3.338 -0.311 1.00 87.56 91 LEU A CA 1
ATOM 673 C C . LEU A 1 91 ? -10.545 4.732 -0.640 1.00 87.56 91 LEU A C 1
ATOM 675 O O . LEU A 1 91 ? -10.934 5.306 -1.652 1.00 87.56 91 LEU A O 1
ATOM 679 N N . ALA A 1 92 ? -9.589 5.241 0.139 1.00 87.06 92 ALA A N 1
ATOM 680 C CA . ALA A 1 92 ? -8.956 6.534 -0.109 1.00 87.06 92 ALA A CA 1
ATOM 681 C C . ALA A 1 92 ? -8.217 6.565 -1.457 1.00 87.06 92 ALA A C 1
ATOM 683 O O . ALA A 1 92 ? -8.303 7.550 -2.194 1.00 87.06 92 ALA A O 1
ATOM 684 N N . ALA A 1 93 ? -7.525 5.477 -1.816 1.00 84.81 93 ALA A N 1
ATOM 685 C CA . ALA A 1 93 ? -6.871 5.342 -3.115 1.00 84.81 93 ALA A CA 1
ATOM 686 C C . ALA A 1 93 ? -7.888 5.363 -4.263 1.00 84.81 93 ALA A C 1
ATOM 688 O O . ALA A 1 93 ? -7.682 6.060 -5.256 1.00 84.81 93 ALA A O 1
ATOM 689 N N . LYS A 1 94 ? -9.011 4.653 -4.111 1.00 84.38 94 LYS A N 1
ATOM 690 C CA . LYS A 1 94 ? -10.094 4.656 -5.096 1.00 84.38 94 LYS A CA 1
ATOM 691 C C . LYS A 1 94 ? -10.707 6.047 -5.255 1.00 84.38 94 LYS A C 1
ATOM 693 O O . LYS A 1 94 ? -10.792 6.532 -6.381 1.00 84.38 94 LYS A O 1
ATOM 698 N N . ASP A 1 95 ? -11.060 6.703 -4.153 1.00 82.75 95 ASP A N 1
ATOM 699 C CA . ASP A 1 95 ? -11.686 8.031 -4.160 1.00 82.75 95 ASP A CA 1
ATOM 700 C C . ASP A 1 95 ? -10.742 9.122 -4.692 1.00 82.75 95 ASP A C 1
ATOM 702 O O . ASP A 1 95 ? -11.189 10.116 -5.266 1.00 82.75 95 ASP A O 1
ATOM 706 N N . SER A 1 96 ? -9.425 8.914 -4.589 1.00 81.06 96 SER A N 1
ATOM 707 C CA . SER A 1 96 ? -8.417 9.782 -5.212 1.00 81.06 96 SER A CA 1
ATOM 708 C C . SER A 1 96 ? -8.394 9.672 -6.744 1.00 81.06 96 SER A C 1
ATOM 710 O O . SER A 1 96 ? -7.857 10.551 -7.423 1.00 81.06 96 SER A O 1
ATOM 712 N N . THR A 1 97 ? -8.987 8.619 -7.318 1.00 73.94 97 THR A N 1
ATOM 713 C CA . THR A 1 97 ? -9.117 8.453 -8.768 1.00 73.94 97 THR A CA 1
ATOM 714 C C . THR A 1 97 ? -10.492 8.918 -9.243 1.00 73.94 97 THR A C 1
ATOM 716 O O . THR A 1 97 ? -11.528 8.390 -8.861 1.00 73.94 97 THR A O 1
ATOM 719 N N . ILE A 1 98 ? -10.521 9.881 -10.166 1.00 62.88 98 ILE A N 1
ATOM 720 C CA . ILE A 1 98 ? -11.775 10.400 -10.755 1.00 62.88 98 ILE A CA 1
ATOM 721 C C . ILE A 1 98 ? -12.475 9.346 -11.647 1.00 62.88 98 ILE A C 1
ATOM 723 O O . ILE A 1 98 ? -13.607 9.540 -12.084 1.00 62.88 98 ILE A O 1
ATOM 727 N N . LEU A 1 99 ? -11.799 8.237 -11.959 1.00 58.94 99 LEU A N 1
ATOM 728 C CA . LEU A 1 99 ? -12.135 7.389 -13.100 1.00 58.94 99 LEU A CA 1
ATOM 729 C C . LEU A 1 99 ? -12.840 6.068 -12.754 1.00 58.94 99 LEU A C 1
ATOM 731 O O . LEU A 1 99 ? -13.231 5.360 -13.679 1.00 58.94 99 LEU A O 1
ATOM 735 N N . THR A 1 100 ? -13.011 5.705 -11.478 1.00 60.81 100 THR A N 1
ATOM 736 C CA . THR A 1 100 ? -13.516 4.367 -11.119 1.00 60.81 100 THR A CA 1
ATOM 737 C C . THR A 1 100 ? -14.840 4.413 -10.349 1.00 60.81 100 THR A C 1
ATOM 739 O O . THR A 1 100 ? -14.927 4.826 -9.196 1.00 60.81 100 THR A O 1
ATOM 742 N N . ILE A 1 101 ? -15.911 3.945 -11.000 1.00 64.06 101 ILE A N 1
ATOM 743 C CA . ILE A 1 101 ? -17.235 3.731 -10.381 1.00 64.06 101 ILE A CA 1
ATOM 744 C C . ILE A 1 101 ? -17.363 2.350 -9.718 1.00 64.06 101 ILE A C 1
ATOM 746 O O . ILE A 1 101 ? -18.363 2.063 -9.061 1.00 64.06 101 ILE A O 1
ATOM 750 N N . GLU A 1 102 ? -16.361 1.483 -9.876 1.00 72.62 102 GLU A N 1
ATOM 751 C CA . GLU A 1 102 ? -16.404 0.105 -9.390 1.00 72.62 102 GLU A CA 1
ATOM 752 C C . GLU A 1 102 ? -16.283 0.012 -7.866 1.00 72.62 102 GLU A C 1
ATOM 754 O O . GLU A 1 102 ? -15.659 0.842 -7.203 1.00 72.62 102 GLU A O 1
ATOM 759 N N . LYS A 1 103 ? -16.915 -1.000 -7.271 1.00 79.94 103 LYS A N 1
ATOM 760 C CA . LYS A 1 103 ? -16.841 -1.230 -5.824 1.00 79.94 103 LYS A CA 1
ATOM 761 C C . LYS A 1 103 ? -15.484 -1.837 -5.471 1.00 79.94 103 LYS A C 1
ATOM 763 O O . LYS A 1 103 ? -15.082 -2.829 -6.066 1.00 79.94 103 LYS A O 1
ATOM 768 N N . VAL A 1 104 ? -14.816 -1.270 -4.469 1.00 83.19 104 VAL A N 1
ATOM 769 C CA . VAL A 1 104 ? -13.590 -1.850 -3.908 1.00 83.19 104 VAL A CA 1
ATOM 770 C C . VAL A 1 104 ? -13.979 -3.013 -2.994 1.00 83.19 104 VAL A C 1
ATOM 772 O O . VAL A 1 104 ? -14.856 -2.825 -2.147 1.00 83.19 104 VAL A O 1
ATOM 775 N N . PRO A 1 105 ? -13.365 -4.203 -3.136 1.00 85.12 105 PRO A N 1
ATOM 776 C CA . PRO A 1 105 ? -13.567 -5.285 -2.182 1.00 85.12 105 PRO A CA 1
ATOM 777 C C . PRO A 1 105 ? -13.045 -4.861 -0.802 1.00 85.12 105 PRO A C 1
ATOM 779 O O . PRO A 1 105 ? -11.950 -4.298 -0.692 1.00 85.12 105 PRO A O 1
ATOM 782 N N . LEU A 1 106 ? -13.848 -5.115 0.232 1.00 84.38 106 LEU A N 1
ATOM 783 C CA . LEU A 1 106 ? -13.564 -4.803 1.637 1.00 84.38 106 LEU A CA 1
ATOM 784 C C . LEU A 1 106 ? -13.405 -6.093 2.450 1.00 84.38 106 LEU A C 1
ATOM 786 O O . LEU A 1 106 ? -13.774 -7.172 1.984 1.00 84.38 106 LEU A O 1
ATOM 790 N N . GLY A 1 107 ? -12.892 -5.969 3.672 1.00 85.69 107 GLY A N 1
ATOM 791 C CA . GLY A 1 107 ? -12.633 -7.076 4.591 1.00 85.69 107 GLY A CA 1
ATOM 792 C C . GLY A 1 107 ? -11.148 -7.364 4.808 1.00 85.69 107 GLY A C 1
ATOM 793 O O . GLY A 1 107 ? -10.812 -8.418 5.354 1.00 85.69 107 GLY A O 1
ATOM 794 N N . ARG A 1 108 ? -10.250 -6.459 4.390 1.00 86.81 108 ARG A N 1
ATOM 795 C CA . ARG A 1 108 ? -8.820 -6.577 4.713 1.00 86.81 108 ARG A CA 1
ATOM 796 C C . ARG A 1 108 ? -8.626 -6.405 6.217 1.00 86.81 108 ARG A C 1
ATOM 798 O O . ARG A 1 108 ? -9.418 -5.731 6.875 1.00 86.81 108 ARG A O 1
ATOM 805 N N . ARG A 1 109 ? -7.575 -7.006 6.770 1.00 86.44 109 ARG A N 1
ATOM 806 C CA . ARG A 1 109 ? -7.222 -6.890 8.192 1.00 86.44 109 ARG A CA 1
ATOM 807 C C . ARG A 1 109 ? -5.890 -6.176 8.341 1.00 86.44 109 ARG A C 1
ATOM 809 O O . ARG A 1 109 ? -5.037 -6.298 7.469 1.00 86.44 109 ARG A O 1
ATOM 816 N N . ASP A 1 110 ? -5.753 -5.459 9.448 1.00 84.50 110 ASP A N 1
ATOM 817 C CA . ASP A 1 110 ? -4.541 -4.713 9.759 1.00 84.50 110 ASP A CA 1
ATOM 818 C C . ASP A 1 110 ? -3.447 -5.653 10.275 1.00 84.50 110 ASP A C 1
ATOM 820 O O . ASP A 1 110 ? -3.704 -6.567 11.066 1.00 84.50 110 ASP A O 1
ATOM 824 N N . SER A 1 111 ? -2.226 -5.415 9.813 1.00 83.94 111 SER A N 1
ATOM 825 C CA . SER A 1 111 ? -1.025 -6.116 10.241 1.00 83.94 111 SER A CA 1
ATOM 826 C C . SER A 1 111 ? -0.604 -5.691 11.638 1.00 83.94 111 SER A C 1
ATOM 828 O O . SER A 1 111 ? -0.800 -4.549 12.055 1.00 83.94 111 SER A O 1
ATOM 830 N N . ILE A 1 112 ? 0.064 -6.600 12.341 1.00 81.56 112 ILE A N 1
ATOM 831 C CA . ILE A 1 112 ? 0.722 -6.322 13.627 1.00 81.56 112 ILE A CA 1
ATOM 832 C C . ILE A 1 112 ? 2.248 -6.238 13.497 1.00 81.56 112 ILE A C 1
ATOM 834 O O . ILE A 1 112 ? 2.943 -6.057 14.493 1.00 81.56 112 ILE A O 1
ATOM 838 N N . SER A 1 113 ? 2.769 -6.394 12.280 1.00 79.31 113 SER A N 1
ATOM 839 C CA . SER A 1 113 ? 4.198 -6.414 11.974 1.00 79.31 113 SER A CA 1
ATOM 840 C C . SER A 1 113 ? 4.483 -5.633 10.696 1.00 79.31 113 SER A C 1
ATOM 842 O O . SER A 1 113 ? 3.623 -5.536 9.828 1.00 79.31 113 SER A O 1
ATOM 844 N N . ALA A 1 114 ? 5.702 -5.120 10.562 1.00 80.06 114 ALA A N 1
ATOM 845 C CA . ALA A 1 114 ? 6.181 -4.450 9.357 1.00 80.06 114 ALA A CA 1
ATOM 846 C C . ALA A 1 114 ? 7.472 -5.115 8.858 1.00 80.06 114 ALA A C 1
ATOM 848 O O . ALA A 1 114 ? 8.231 -5.678 9.651 1.00 80.06 114 ALA A O 1
ATOM 849 N N . SER A 1 115 ? 7.726 -5.059 7.547 1.00 80.19 115 SER A N 1
ATOM 850 C CA . SER A 1 115 ? 8.901 -5.670 6.915 1.00 80.19 115 SER A CA 1
ATOM 851 C C . SER A 1 115 ? 9.759 -4.646 6.170 1.00 80.19 115 SER A C 1
ATOM 853 O O . SER A 1 115 ? 9.582 -4.389 4.978 1.00 80.19 115 SER A O 1
ATOM 855 N N . LEU A 1 116 ? 10.771 -4.094 6.851 1.00 80.25 116 LEU A N 1
ATOM 856 C CA . LEU A 1 116 ? 11.758 -3.197 6.231 1.00 80.25 116 LEU A CA 1
ATOM 857 C C . LEU A 1 116 ? 12.486 -3.859 5.046 1.00 80.25 116 LEU A C 1
ATOM 859 O O . LEU A 1 116 ? 12.671 -3.239 3.996 1.00 80.25 116 LEU A O 1
ATOM 863 N N . CYS A 1 117 ? 12.888 -5.124 5.213 1.00 80.25 117 CYS A N 1
ATOM 864 C CA . CYS A 1 117 ? 13.532 -5.920 4.167 1.00 80.25 117 CYS A CA 1
ATOM 865 C C . CYS A 1 117 ? 12.588 -6.120 2.973 1.00 80.25 117 CYS A C 1
ATOM 867 O O . CYS A 1 117 ? 12.974 -5.876 1.826 1.00 80.25 117 CYS A O 1
ATOM 869 N N . GLY A 1 118 ? 11.329 -6.479 3.249 1.00 79.06 118 GLY A N 1
ATOM 870 C CA . GLY A 1 118 ? 10.285 -6.622 2.241 1.00 79.06 118 GLY A CA 1
ATOM 871 C C . GLY A 1 118 ? 10.094 -5.338 1.437 1.00 79.06 118 GLY A C 1
ATOM 872 O O . GLY A 1 118 ? 10.116 -5.390 0.207 1.00 79.06 118 GLY A O 1
ATOM 873 N N . SER A 1 119 ? 10.001 -4.185 2.104 1.00 80.94 119 SER A N 1
ATOM 874 C CA . SER A 1 119 ? 9.875 -2.881 1.443 1.00 80.94 119 SER A CA 1
ATOM 875 C C . SER A 1 119 ? 11.069 -2.577 0.525 1.00 80.94 119 SER A C 1
ATOM 877 O O . SER A 1 119 ? 10.891 -2.301 -0.663 1.00 80.94 119 SER A O 1
ATOM 879 N N . ASN A 1 120 ? 12.303 -2.728 1.022 1.00 81.00 120 ASN A N 1
ATOM 880 C CA . ASN A 1 120 ? 13.521 -2.463 0.243 1.00 81.00 120 ASN A CA 1
ATOM 881 C C . ASN A 1 120 ? 13.676 -3.381 -0.987 1.00 81.00 120 ASN A C 1
ATOM 883 O O . ASN A 1 120 ? 14.198 -2.958 -2.023 1.00 81.00 120 ASN A O 1
ATOM 887 N N . ASN A 1 121 ? 13.234 -4.636 -0.887 1.00 81.06 121 ASN A N 1
ATOM 888 C CA . ASN A 1 121 ? 13.432 -5.638 -1.937 1.00 81.06 121 ASN A CA 1
ATOM 889 C C . ASN A 1 121 ? 12.285 -5.716 -2.950 1.00 81.06 121 ASN A C 1
ATOM 891 O O . ASN A 1 121 ? 12.500 -6.161 -4.085 1.00 81.06 121 ASN A O 1
ATOM 895 N N . ASN A 1 122 ? 11.076 -5.304 -2.566 1.00 81.56 122 ASN A N 1
ATOM 896 C CA . ASN A 1 122 ? 9.889 -5.435 -3.409 1.00 81.56 122 ASN A CA 1
ATOM 897 C C . ASN A 1 122 ? 9.451 -4.118 -4.050 1.00 81.56 122 ASN A C 1
ATOM 899 O O . ASN A 1 122 ? 8.910 -4.167 -5.153 1.00 81.56 122 ASN A O 1
ATOM 903 N N . ILE A 1 123 ? 9.745 -2.958 -3.453 1.00 82.62 123 ILE A N 1
ATOM 904 C CA . ILE A 1 123 ? 9.450 -1.667 -4.087 1.00 82.62 123 ILE A CA 1
ATOM 905 C C . ILE A 1 123 ? 10.535 -1.365 -5.130 1.00 82.62 123 ILE A C 1
ATOM 907 O O . ILE A 1 123 ? 11.710 -1.272 -4.768 1.00 82.62 123 ILE A O 1
ATOM 911 N N . PRO A 1 124 ? 10.207 -1.266 -6.432 1.00 82.94 124 PRO A N 1
ATOM 912 C CA . PRO A 1 124 ? 11.192 -0.956 -7.465 1.00 82.94 124 PRO A CA 1
ATOM 913 C C . PRO A 1 124 ? 11.793 0.437 -7.248 1.00 82.94 124 PRO A C 1
ATOM 915 O O . PRO A 1 124 ? 11.080 1.410 -7.017 1.00 82.94 124 PRO A O 1
ATOM 918 N N . ALA A 1 125 ? 13.116 0.534 -7.357 1.00 82.50 125 ALA A N 1
ATOM 919 C CA . ALA A 1 125 ? 13.811 1.815 -7.348 1.00 82.50 125 ALA A CA 1
ATOM 920 C C . ALA A 1 125 ? 13.759 2.460 -8.748 1.00 82.50 125 ALA A C 1
ATOM 922 O O . ALA A 1 125 ? 13.774 1.740 -9.751 1.00 82.50 125 ALA A O 1
ATOM 923 N N . PRO A 1 126 ? 13.778 3.802 -8.853 1.00 78.12 126 PRO A N 1
ATOM 924 C CA . PRO A 1 126 ? 13.687 4.504 -10.139 1.00 78.12 126 PRO A CA 1
ATOM 925 C C . PRO A 1 126 ? 14.865 4.220 -11.086 1.00 78.12 126 PRO A C 1
ATOM 927 O O . PRO A 1 126 ? 14.766 4.465 -12.282 1.00 78.12 126 PRO A O 1
ATOM 930 N N . ASN A 1 127 ? 15.980 3.702 -10.566 1.00 82.38 127 ASN A N 1
ATOM 931 C CA . ASN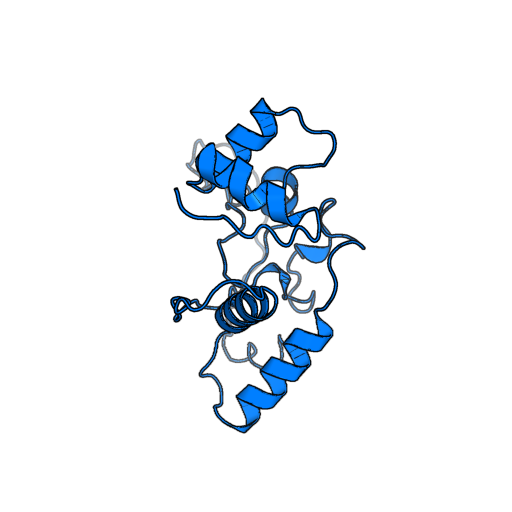 A 1 127 ? 17.168 3.328 -11.334 1.00 82.38 127 ASN A CA 1
ATOM 932 C C . ASN A 1 127 ? 17.251 1.820 -11.653 1.00 82.38 127 ASN A C 1
ATOM 934 O O . ASN A 1 127 ? 18.288 1.358 -12.129 1.00 82.38 127 ASN A O 1
ATOM 938 N N . ASN A 1 128 ? 16.215 1.028 -11.351 1.00 85.06 128 ASN A N 1
ATOM 939 C CA . ASN A 1 128 ? 16.196 -0.398 -11.676 1.00 85.06 128 ASN A CA 1
ATOM 940 C C . ASN A 1 128 ? 15.986 -0.638 -13.177 1.00 85.06 128 ASN A C 1
ATOM 942 O O . ASN A 1 128 ? 15.310 0.124 -13.864 1.00 85.06 128 ASN A O 1
ATOM 946 N N . THR A 1 129 ? 16.555 -1.734 -13.684 1.00 89.56 129 THR A N 1
ATOM 947 C CA . THR A 1 129 ? 16.312 -2.183 -15.059 1.00 89.56 129 THR A CA 1
ATOM 948 C C . THR A 1 129 ? 14.881 -2.692 -15.215 1.00 89.56 129 THR A C 1
ATOM 950 O O . THR A 1 129 ? 14.266 -3.162 -14.255 1.00 89.56 129 THR A O 1
ATOM 953 N N . PHE A 1 130 ? 14.361 -2.654 -16.444 1.00 88.88 130 PHE A N 1
ATOM 954 C CA . PHE A 1 130 ? 13.022 -3.157 -16.760 1.00 88.88 130 PHE A CA 1
ATOM 955 C C . PHE A 1 130 ? 12.805 -4.599 -16.273 1.00 88.88 130 PHE A C 1
ATOM 957 O O . PHE A 1 130 ? 11.811 -4.874 -15.605 1.00 88.88 130 PHE A O 1
ATOM 964 N N . ASP A 1 131 ? 13.763 -5.498 -16.514 1.00 90.44 131 ASP A N 1
ATOM 965 C CA . ASP A 1 131 ? 13.657 -6.902 -16.095 1.00 90.44 131 ASP A CA 1
ATOM 966 C C . ASP A 1 131 ? 13.584 -7.061 -14.571 1.00 90.44 131 ASP A C 1
ATOM 968 O O . ASP A 1 131 ? 12.862 -7.924 -14.062 1.00 90.44 131 ASP A O 1
ATOM 972 N N . ALA A 1 132 ? 14.291 -6.208 -13.822 1.00 88.56 132 ALA A N 1
ATOM 973 C CA . ALA A 1 132 ? 14.236 -6.201 -12.365 1.00 88.56 132 ALA A CA 1
ATOM 974 C C . ALA A 1 132 ? 12.871 -5.715 -11.855 1.00 88.56 132 ALA A C 1
ATOM 976 O O . ALA A 1 132 ? 12.336 -6.286 -10.901 1.00 88.56 132 ALA A O 1
ATOM 977 N N . ILE A 1 133 ? 12.289 -4.703 -12.506 1.00 85.81 133 ILE A N 1
ATOM 978 C CA . ILE A 1 133 ? 10.947 -4.197 -12.196 1.00 85.81 133 ILE A CA 1
ATOM 979 C C . ILE A 1 133 ? 9.897 -5.268 -12.516 1.00 85.81 133 ILE A C 1
ATOM 981 O O . ILE A 1 133 ? 9.111 -5.629 -11.644 1.00 85.81 133 ILE A O 1
ATOM 985 N N . LEU A 1 134 ? 9.932 -5.857 -13.714 1.00 88.25 134 LEU A N 1
ATOM 986 C CA . LEU A 1 134 ? 9.005 -6.916 -14.118 1.00 88.25 134 LEU A CA 1
ATOM 987 C C . LEU A 1 134 ? 9.084 -8.131 -13.184 1.00 88.25 134 LEU A C 1
ATOM 989 O O . LEU A 1 134 ? 8.060 -8.695 -12.805 1.00 88.25 134 LEU A O 1
ATOM 993 N N . SER A 1 135 ? 10.290 -8.516 -12.765 1.00 88.88 135 SER A N 1
ATOM 994 C CA . SER A 1 135 ? 10.479 -9.614 -11.810 1.00 88.88 135 SER A CA 1
ATOM 995 C C . SER A 1 135 ? 9.865 -9.305 -10.442 1.00 88.88 135 SER A C 1
ATOM 997 O O . SER A 1 135 ? 9.298 -10.197 -9.816 1.00 88.88 135 SER A O 1
ATOM 999 N N . ARG A 1 136 ? 9.940 -8.050 -9.976 1.00 85.81 136 ARG A N 1
ATOM 1000 C CA . ARG A 1 136 ? 9.301 -7.605 -8.724 1.00 85.81 136 ARG A CA 1
ATOM 1001 C C . ARG A 1 136 ? 7.776 -7.651 -8.820 1.00 85.81 136 ARG A C 1
ATOM 1003 O O . ARG A 1 136 ? 7.153 -8.176 -7.905 1.00 85.81 136 ARG A O 1
ATOM 1010 N N . PHE A 1 137 ? 7.194 -7.193 -9.930 1.00 86.94 137 PHE A N 1
ATOM 1011 C CA . PHE A 1 137 ? 5.746 -7.268 -10.176 1.00 86.94 137 PHE A CA 1
ATOM 1012 C C . PHE A 1 137 ? 5.255 -8.718 -10.208 1.00 86.94 137 PHE A C 1
ATOM 1014 O O . PHE A 1 137 ? 4.319 -9.067 -9.490 1.00 86.94 137 PHE A O 1
ATOM 1021 N N . LYS A 1 138 ? 5.970 -9.601 -10.917 1.00 88.38 138 LYS A N 1
ATOM 1022 C CA . LYS A 1 138 ? 5.644 -11.034 -10.965 1.00 88.38 138 LYS A CA 1
ATOM 1023 C C . LYS A 1 138 ? 5.661 -11.705 -9.593 1.00 88.38 138 LYS A C 1
ATOM 1025 O O . LYS A 1 138 ? 4.833 -12.574 -9.341 1.00 88.38 138 LYS A O 1
ATOM 1030 N N . ARG A 1 139 ? 6.555 -11.296 -8.683 1.00 86.00 139 ARG A N 1
ATOM 1031 C CA . ARG A 1 139 ? 6.558 -11.800 -7.294 1.00 86.00 139 ARG A CA 1
ATOM 1032 C C . ARG A 1 139 ? 5.313 -11.403 -6.501 1.00 86.00 139 ARG A C 1
ATOM 1034 O O . ARG A 1 139 ? 4.980 -12.098 -5.552 1.00 86.00 139 ARG A O 1
ATOM 1041 N N . GLN A 1 140 ? 4.639 -10.323 -6.889 1.00 83.06 140 GLN A N 1
ATOM 1042 C CA . GLN A 1 140 ? 3.369 -9.885 -6.300 1.00 83.06 140 GLN A CA 1
ATOM 1043 C C . GLN A 1 140 ? 2.149 -10.462 -7.038 1.00 83.06 140 GLN A C 1
ATOM 1045 O O . GLN A 1 140 ? 1.022 -10.068 -6.761 1.00 83.06 140 GLN A O 1
ATOM 1050 N N . GLY A 1 141 ? 2.360 -11.380 -7.990 1.00 87.62 141 GLY A N 1
ATOM 1051 C CA . GLY A 1 141 ? 1.291 -11.943 -8.814 1.00 87.62 141 GLY A CA 1
ATOM 1052 C C . GLY A 1 141 ? 0.784 -11.008 -9.915 1.00 87.62 141 GLY A C 1
ATOM 1053 O O . GLY A 1 141 ? -0.264 -11.289 -10.484 1.00 87.62 141 GLY A O 1
ATOM 1054 N N . LEU A 1 142 ? 1.513 -9.927 -10.219 1.00 86.69 142 LEU A N 1
ATOM 1055 C CA . LEU A 1 142 ? 1.169 -8.955 -11.259 1.00 86.69 142 LEU A CA 1
ATOM 1056 C C . LEU A 1 142 ? 1.932 -9.242 -12.554 1.00 86.69 142 LEU A C 1
ATOM 1058 O O . LEU A 1 142 ? 3.115 -9.608 -12.528 1.00 86.69 142 LEU A O 1
ATOM 1062 N N . ASP A 1 143 ? 1.271 -9.061 -13.692 1.00 89.06 143 ASP A N 1
ATOM 1063 C CA . ASP A 1 143 ? 1.849 -9.337 -15.004 1.00 89.06 143 ASP A CA 1
ATOM 1064 C C . ASP A 1 143 ? 2.396 -8.078 -15.714 1.00 89.06 143 ASP A C 1
ATOM 1066 O O . ASP A 1 143 ? 2.558 -7.002 -15.132 1.00 89.06 143 ASP A O 1
ATOM 1070 N N . LEU A 1 144 ? 2.780 -8.228 -16.987 1.00 88.88 144 LEU A N 1
ATOM 1071 C CA . LEU A 1 144 ? 3.299 -7.112 -17.781 1.00 88.88 144 LEU A CA 1
ATOM 1072 C C . LEU A 1 144 ? 2.227 -6.046 -18.060 1.00 88.88 144 LEU A C 1
ATOM 1074 O O . LEU A 1 144 ? 2.557 -4.862 -18.132 1.00 88.88 144 LEU A O 1
ATOM 1078 N N . VAL A 1 145 ? 0.969 -6.451 -18.239 1.00 88.81 145 VAL A N 1
ATOM 1079 C CA . VAL A 1 145 ? -0.144 -5.524 -18.463 1.00 88.81 145 VAL A CA 1
ATOM 1080 C C . VAL A 1 145 ? -0.360 -4.699 -17.199 1.00 88.81 145 VAL A C 1
ATOM 1082 O O . VAL A 1 145 ? -0.411 -3.472 -17.287 1.00 88.81 145 VAL A O 1
ATOM 1085 N N . ASP A 1 146 ? -0.359 -5.342 -16.030 1.00 86.25 146 ASP A N 1
ATOM 1086 C CA . ASP A 1 146 ? -0.455 -4.664 -14.735 1.00 86.25 146 ASP A CA 1
ATOM 1087 C C . ASP A 1 146 ? 0.687 -3.666 -14.526 1.00 86.25 146 ASP A C 1
ATOM 1089 O O . ASP A 1 146 ? 0.455 -2.537 -14.095 1.00 86.25 146 ASP A O 1
ATOM 1093 N N . LEU A 1 147 ? 1.922 -4.042 -14.882 1.00 88.06 147 LEU A N 1
ATOM 1094 C CA . LEU A 1 147 ? 3.071 -3.139 -14.818 1.00 88.06 147 LEU A CA 1
ATOM 1095 C C . LEU A 1 147 ? 2.842 -1.876 -15.654 1.00 88.06 147 LEU A C 1
ATOM 1097 O O . LEU A 1 147 ? 3.081 -0.768 -15.170 1.00 88.06 147 LEU A O 1
ATOM 1101 N N . VAL A 1 148 ? 2.378 -2.020 -16.895 1.00 88.00 148 VAL A N 1
ATOM 1102 C CA . VAL A 1 148 ? 2.140 -0.879 -17.791 1.00 88.00 148 VAL A CA 1
ATOM 1103 C C . VAL A 1 148 ? 1.006 0.003 -17.269 1.0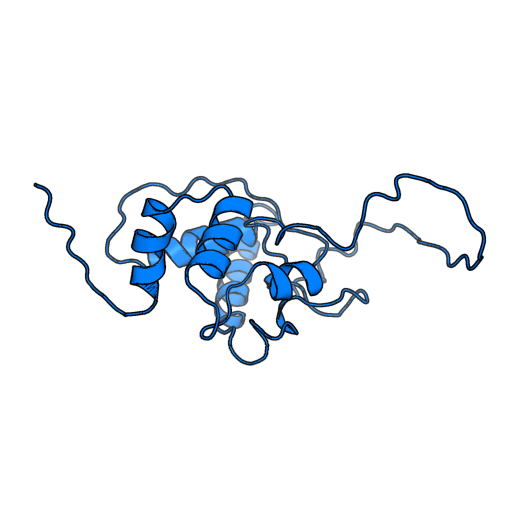0 88.00 148 VAL A C 1
ATOM 1105 O O . VAL A 1 148 ? 1.158 1.224 -17.219 1.00 88.00 148 VAL A O 1
ATOM 1108 N N . VAL A 1 149 ? -0.102 -0.601 -16.835 1.00 86.25 149 VAL A N 1
ATOM 1109 C CA . VAL A 1 149 ? -1.264 0.122 -16.300 1.00 86.25 149 VAL A CA 1
ATOM 1110 C C . VAL A 1 149 ? -0.897 0.880 -15.020 1.00 86.25 149 VAL A C 1
ATOM 1112 O O . VAL A 1 149 ? -1.170 2.076 -14.913 1.00 86.25 149 VAL A O 1
ATOM 1115 N N . LEU A 1 150 ? -0.220 0.228 -14.070 1.00 85.06 150 LEU A N 1
ATOM 1116 C CA . LEU A 1 150 ? 0.149 0.825 -12.783 1.00 85.06 150 LEU A CA 1
ATOM 1117 C C . LEU A 1 150 ? 1.274 1.860 -12.906 1.00 85.06 150 LEU A C 1
ATOM 1119 O O . LEU A 1 150 ? 1.282 2.837 -12.157 1.00 85.06 150 LEU A O 1
ATOM 1123 N N . SER A 1 151 ? 2.176 1.725 -13.882 1.00 84.25 151 SER A N 1
ATOM 1124 C CA . SER A 1 151 ? 3.196 2.751 -14.168 1.00 84.25 151 SER A CA 1
ATOM 1125 C C . SER A 1 151 ? 2.582 4.070 -14.652 1.00 84.25 151 SER A C 1
ATOM 1127 O O . SER A 1 151 ? 3.171 5.134 -14.464 1.00 84.25 151 SER A O 1
ATOM 1129 N N . GLY A 1 152 ? 1.359 4.036 -15.195 1.00 76.12 152 GLY A N 1
ATOM 1130 C CA . GLY A 1 152 ? 0.599 5.234 -15.555 1.00 76.12 152 GLY A CA 1
ATOM 1131 C C . GLY A 1 152 ? 0.272 6.152 -14.367 1.00 76.12 152 GLY A C 1
ATOM 1132 O O . GLY A 1 152 ? 0.060 7.344 -14.581 1.00 76.12 152 GLY A O 1
ATOM 1133 N N . SER A 1 153 ? 0.300 5.642 -13.126 1.00 70.44 153 SER A N 1
ATOM 1134 C CA . SER A 1 153 ? 0.044 6.420 -11.896 1.00 70.44 153 SER A CA 1
ATOM 1135 C C . SER A 1 153 ? 1.113 7.478 -11.586 1.00 70.44 153 SER A C 1
ATOM 1137 O O . SER A 1 153 ? 0.845 8.426 -10.850 1.00 70.44 153 SER A O 1
ATOM 1139 N N . GLN A 1 154 ? 2.317 7.351 -12.159 1.00 60.78 154 GLN A N 1
ATOM 1140 C CA . GLN A 1 154 ? 3.444 8.258 -11.902 1.00 60.78 154 GLN A CA 1
ATOM 1141 C C . GLN A 1 154 ? 3.309 9.622 -12.574 1.00 60.78 154 GLN A C 1
ATOM 1143 O O . GLN A 1 154 ? 4.036 10.557 -12.236 1.00 60.78 154 GLN A O 1
ATOM 1148 N N . HIS A 1 155 ? 2.369 9.769 -13.501 1.00 49.66 155 HIS A N 1
ATOM 1149 C CA . HIS A 1 155 ? 1.958 11.087 -13.926 1.00 49.66 155 HIS A CA 1
ATOM 1150 C C . HIS A 1 155 ? 0.475 11.241 -13.639 1.00 49.66 155 HIS A C 1
ATOM 1152 O O . HIS A 1 155 ? -0.276 10.273 -13.688 1.00 49.66 155 HIS A O 1
ATOM 1158 N N . ASN A 1 156 ? 0.048 12.468 -13.349 1.00 45.47 156 ASN A N 1
ATOM 1159 C CA . ASN A 1 156 ? -1.358 12.858 -13.238 1.00 45.47 156 ASN A CA 1
ATOM 1160 C C . ASN A 1 156 ? -2.092 12.714 -14.593 1.00 45.47 156 ASN A C 1
ATOM 1162 O O . ASN A 1 156 ? -2.772 13.635 -15.053 1.00 45.47 156 ASN A O 1
ATOM 1166 N N . TRP A 1 157 ? -1.923 11.589 -15.288 1.00 35.25 157 TRP A N 1
ATOM 1167 C CA . TRP A 1 157 ? -2.591 11.284 -16.528 1.00 35.25 157 TRP A CA 1
ATOM 1168 C C . TRP A 1 157 ? -4.055 11.028 -16.206 1.00 35.25 157 TRP A C 1
ATOM 1170 O O . TRP A 1 157 ? -4.458 9.956 -15.759 1.00 35.25 157 TRP A O 1
ATOM 1180 N N . LYS A 1 158 ? -4.883 12.017 -16.536 1.00 46.47 158 LYS A N 1
ATOM 1181 C CA . LYS A 1 158 ? -6.263 11.781 -16.951 1.00 46.47 158 LYS A CA 1
ATOM 1182 C C . LYS A 1 158 ? -6.246 10.923 -18.224 1.00 46.47 158 LYS A C 1
ATOM 1184 O O . LYS A 1 158 ? -6.525 11.427 -19.309 1.00 46.47 158 LYS A O 1
ATOM 1189 N N . PHE A 1 159 ? -5.905 9.640 -18.123 1.00 39.16 159 PHE A N 1
ATOM 1190 C CA . PHE A 1 159 ? -6.173 8.696 -19.198 1.00 39.16 159 PHE A CA 1
ATOM 1191 C C . PHE A 1 159 ? -7.680 8.442 -19.195 1.00 39.16 159 PHE A C 1
ATOM 1193 O O . PHE A 1 159 ? -8.190 7.583 -18.485 1.00 39.16 159 PHE A O 1
ATOM 1200 N N . LYS A 1 160 ? -8.419 9.203 -20.012 1.00 43.03 160 LYS A N 1
ATOM 1201 C CA . LYS A 1 160 ? -9.621 8.643 -20.629 1.00 43.03 160 LYS A CA 1
ATOM 1202 C C . LYS A 1 160 ? -9.124 7.495 -21.499 1.00 43.03 160 LYS A C 1
ATOM 1204 O O . LYS A 1 160 ? -8.689 7.723 -22.626 1.00 43.03 160 LYS A O 1
ATOM 1209 N N . VAL A 1 161 ? -9.150 6.281 -20.959 1.00 42.56 161 VAL A N 1
ATOM 1210 C CA . VAL A 1 161 ? -9.147 5.077 -21.783 1.00 42.56 161 VAL A CA 1
ATOM 1211 C C . VAL A 1 161 ? -10.462 5.134 -22.554 1.00 42.56 161 VAL A C 1
ATOM 1213 O O . VAL A 1 161 ? -11.520 4.771 -22.046 1.00 42.56 161 VAL A O 1
ATOM 1216 N N . TYR A 1 162 ? -10.424 5.736 -23.742 1.00 37.69 162 TYR A N 1
ATOM 1217 C CA . TYR A 1 162 ? -11.486 5.549 -24.711 1.00 37.69 162 TYR A CA 1
ATOM 1218 C C . TYR A 1 162 ? -11.477 4.068 -25.067 1.00 37.69 162 TYR A C 1
ATOM 1220 O O . TYR A 1 162 ? -10.471 3.546 -25.547 1.00 37.69 162 TYR A O 1
ATOM 1228 N N . GLN A 1 163 ? -12.599 3.420 -24.766 1.00 38.16 163 GLN A N 1
ATOM 1229 C CA . GLN A 1 163 ? -12.992 2.153 -25.356 1.00 38.16 163 GLN A CA 1
ATOM 1230 C C . GLN A 1 163 ? -12.756 2.200 -26.872 1.00 38.16 163 GLN A C 1
ATOM 1232 O O . GLN A 1 163 ? -13.189 3.148 -27.536 1.00 38.16 163 GLN A O 1
ATOM 1237 N N . LEU A 1 164 ? -12.096 1.169 -27.390 1.00 36.25 164 LEU A N 1
ATOM 1238 C CA . LEU A 1 164 ? -12.360 0.631 -28.719 1.00 36.25 164 LEU A CA 1
ATOM 1239 C C . LEU A 1 164 ? -13.049 -0.718 -28.531 1.00 36.25 164 LEU A C 1
ATOM 1241 O O . LEU A 1 164 ? -12.646 -1.434 -27.584 1.00 36.25 164 LEU A O 1
#

Radius of gyration: 18.91 Å; chains: 1; bounding box: 44×41×55 Å

Sequence (164 aa):
MFNDKLDDVNMSIADDDESGDEVNVKEDRTLTPVAGCDASLLLDNSRGIVLENGSNANMNLARGFNVIDDIKSALEKECPQTVSCADILALAAKDSTILTIEKVPLGRRDSISASLCGSNNNIPAPNNTFDAILSRFKRQGLDLVDLVVLSGSQHNWKFKVYQL